Protein AF-A0A2U3NEL8-F1 (afdb_monomer)

Sequence (70 aa):
VRTPRPVRTAYETALDVACSNCRAEPGQWCTRDDGMPKRIPCVARLAAAGATDQGHPHNFDEPRTTEGTP

pLDDT: mean 76.7, std 16.15, range [47.16, 94.25]

Mean predicted aligned error: 11.9 Å

InterPro domains:
  IPR056911 DNA-binding phage zinc finger domain, putative [PF24623] (11-55)

Solvent-accessible surface area (backbone atoms only — not comparable to full-atom values): 4604 Å² total; per-residue (Å²): 134,85,76,78,72,64,63,55,81,83,40,51,71,34,25,68,38,58,23,82,81,82,66,27,48,55,76,44,69,34,59,44,97,88,68,46,72,48,79,60,68,52,66,65,20,48,53,56,33,52,63,72,53,77,79,68,80,80,73,83,82,65,81,79,81,77,80,77,85,133

Structure (mmCIF, N/CA/C/O backbone):
data_AF-A0A2U3NEL8-F1
#
_entry.id   AF-A0A2U3NEL8-F1
#
loop_
_atom_site.group_PDB
_atom_site.id
_atom_site.type_symbol
_atom_site.label_atom_id
_atom_site.label_alt_id
_atom_site.label_comp_id
_atom_site.label_asym_id
_atom_site.label_entity_id
_atom_site.label_seq_id
_atom_site.pdbx_PDB_ins_code
_atom_site.Cartn_x
_atom_site.Cartn_y
_atom_site.Cartn_z
_atom_site.occupancy
_atom_site.B_iso_or_equiv
_atom_site.auth_seq_id
_atom_site.auth_comp_id
_atom_site.auth_asym_id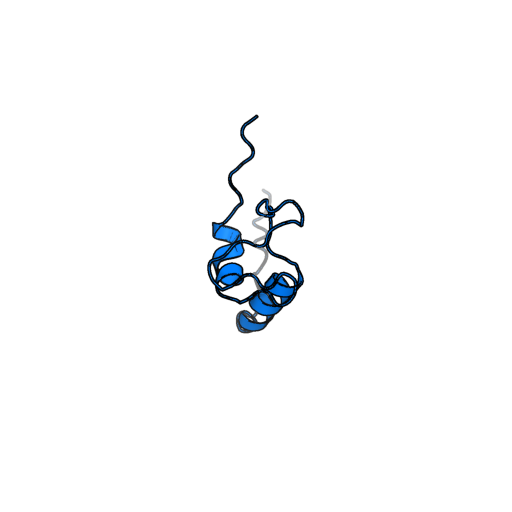
_atom_site.auth_atom_id
_atom_site.pdbx_PDB_model_num
ATOM 1 N N . VAL A 1 1 ? 13.880 15.957 13.831 1.00 47.16 1 VAL A N 1
ATOM 2 C CA . VAL A 1 1 ? 14.022 15.144 12.598 1.00 47.16 1 VAL A CA 1
ATOM 3 C C . VAL A 1 1 ? 12.632 14.747 12.118 1.00 47.16 1 VAL A C 1
ATOM 5 O O . VAL A 1 1 ? 11.979 13.967 12.797 1.00 47.16 1 VAL A O 1
ATOM 8 N N . ARG A 1 2 ? 12.125 15.328 11.021 1.00 47.91 2 ARG A N 1
ATOM 9 C CA . ARG A 1 2 ? 10.885 14.847 10.386 1.00 47.91 2 ARG A CA 1
ATOM 10 C C . ARG A 1 2 ? 11.259 13.629 9.547 1.00 47.91 2 ARG A C 1
ATOM 12 O O . ARG A 1 2 ? 12.009 13.771 8.589 1.00 47.91 2 ARG A O 1
ATOM 19 N N . THR A 1 3 ? 10.797 12.441 9.921 1.00 53.44 3 THR A N 1
ATOM 20 C CA . THR A 1 3 ? 10.909 11.269 9.046 1.00 53.44 3 THR A CA 1
ATOM 21 C C . THR A 1 3 ? 10.183 11.578 7.735 1.00 53.44 3 THR A C 1
ATOM 23 O O . THR A 1 3 ? 9.048 12.065 7.808 1.00 53.44 3 THR A O 1
ATOM 26 N N . PRO A 1 4 ? 10.790 11.342 6.556 1.00 54.06 4 PRO A N 1
ATOM 27 C CA . PRO A 1 4 ? 10.088 11.523 5.292 1.00 54.06 4 PRO A CA 1
ATOM 28 C C . PRO A 1 4 ? 8.795 10.703 5.336 1.00 54.06 4 PRO A C 1
ATOM 30 O O . PRO A 1 4 ? 8.784 9.598 5.890 1.00 54.06 4 PRO A O 1
ATOM 33 N N . ARG A 1 5 ? 7.690 11.278 4.831 1.00 55.59 5 ARG A N 1
ATOM 34 C CA . ARG A 1 5 ? 6.406 10.566 4.705 1.00 55.59 5 ARG A CA 1
ATOM 35 C C . ARG A 1 5 ? 6.692 9.183 4.106 1.00 55.59 5 ARG A C 1
ATOM 37 O O . ARG A 1 5 ? 7.572 9.102 3.245 1.00 55.59 5 ARG A O 1
ATOM 44 N N . PRO A 1 6 ? 5.985 8.113 4.528 1.00 54.09 6 PRO A N 1
ATOM 45 C CA . PRO A 1 6 ? 6.058 6.849 3.802 1.00 54.09 6 PRO A CA 1
ATOM 46 C C . PRO A 1 6 ? 5.896 7.182 2.322 1.00 54.09 6 PRO A C 1
ATOM 48 O O . PRO A 1 6 ? 5.025 7.996 1.990 1.00 54.09 6 PRO A O 1
ATOM 51 N N . VAL A 1 7 ? 6.781 6.654 1.471 1.00 67.69 7 VAL A N 1
ATOM 52 C CA . VAL A 1 7 ? 6.786 6.935 0.029 1.00 67.69 7 VAL A CA 1
ATOM 53 C C . VAL A 1 7 ? 5.579 6.222 -0.568 1.00 67.69 7 VAL A C 1
ATOM 55 O O . VAL A 1 7 ? 5.701 5.212 -1.241 1.00 67.69 7 VAL A O 1
ATOM 58 N N . ARG A 1 8 ? 4.381 6.692 -0.213 1.00 71.62 8 ARG A N 1
ATOM 59 C CA . ARG A 1 8 ? 3.101 6.072 -0.536 1.00 71.62 8 ARG A CA 1
ATOM 60 C C . ARG A 1 8 ? 2.976 5.919 -2.040 1.00 71.62 8 ARG A C 1
ATOM 62 O O . ARG A 1 8 ? 2.584 4.852 -2.477 1.00 71.62 8 ARG A O 1
ATOM 69 N N . THR A 1 9 ? 3.446 6.927 -2.770 1.00 76.31 9 THR A N 1
ATOM 70 C CA . THR A 1 9 ? 3.579 6.951 -4.226 1.00 76.31 9 THR A CA 1
ATOM 71 C C . THR A 1 9 ? 4.360 5.756 -4.781 1.00 76.31 9 THR A C 1
ATOM 73 O O . THR A 1 9 ? 3.978 5.209 -5.800 1.00 76.31 9 THR A O 1
ATOM 76 N N . ALA A 1 10 ? 5.405 5.274 -4.098 1.00 81.50 10 ALA A N 1
ATOM 77 C CA . ALA A 1 10 ? 6.173 4.110 -4.561 1.00 81.50 10 ALA A CA 1
ATOM 78 C C . ALA A 1 10 ? 5.435 2.772 -4.372 1.00 81.50 10 ALA A C 1
ATOM 80 O O . ALA A 1 10 ? 5.883 1.751 -4.881 1.00 81.50 10 ALA A O 1
ATOM 81 N N . TYR A 1 11 ? 4.334 2.761 -3.619 1.00 87.31 11 TYR A N 1
ATOM 82 C CA . TYR A 1 11 ? 3.593 1.551 -3.268 1.00 87.31 11 TYR A CA 1
ATOM 83 C C . TYR A 1 11 ? 2.121 1.621 -3.676 1.00 87.31 11 TYR A C 1
ATOM 85 O O . TYR A 1 11 ? 1.336 0.821 -3.178 1.00 87.31 11 TYR A O 1
ATOM 93 N N . GLU A 1 12 ? 1.724 2.560 -4.539 1.00 86.06 12 GLU A N 1
ATOM 94 C CA . GLU A 1 12 ? 0.319 2.723 -4.943 1.00 86.06 12 GLU A CA 1
ATOM 95 C C . GLU A 1 12 ? -0.224 1.436 -5.567 1.00 86.06 12 GLU A C 1
ATOM 97 O O . GLU A 1 12 ? -1.199 0.891 -5.057 1.00 86.06 12 GLU A O 1
ATOM 102 N N . THR A 1 13 ? 0.511 0.856 -6.518 1.00 85.69 13 THR A N 1
ATOM 103 C CA . THR A 1 13 ? 0.167 -0.429 -7.151 1.00 85.69 13 THR A CA 1
ATOM 104 C C . THR A 1 13 ? 0.077 -1.580 -6.146 1.00 85.69 13 THR A C 1
ATOM 106 O O . THR A 1 13 ? -0.770 -2.462 -6.253 1.00 85.69 13 THR A O 1
ATOM 109 N N . ALA A 1 14 ? 0.916 -1.565 -5.108 1.00 89.06 14 ALA A N 1
ATOM 110 C CA . ALA A 1 14 ? 0.873 -2.572 -4.055 1.00 89.06 14 ALA A CA 1
ATOM 111 C C . ALA A 1 14 ? -0.310 -2.394 -3.096 1.00 89.06 14 ALA A C 1
ATOM 113 O O . ALA A 1 14 ? -0.731 -3.363 -2.460 1.00 89.06 14 ALA A O 1
ATOM 114 N N . LEU A 1 15 ? -0.834 -1.176 -2.953 1.00 90.62 15 LEU A N 1
ATOM 115 C CA . LEU A 1 15 ? -1.998 -0.899 -2.117 1.00 90.62 15 LEU A CA 1
ATOM 116 C C . LEU A 1 15 ? -3.304 -1.326 -2.791 1.00 90.62 15 LEU A C 1
ATOM 118 O O . LEU A 1 15 ? -4.258 -1.583 -2.064 1.00 90.62 15 LEU A O 1
ATOM 122 N N . ASP A 1 16 ? -3.343 -1.479 -4.114 1.00 91.75 16 ASP A N 1
ATOM 123 C CA . ASP A 1 16 ? -4.523 -1.979 -4.838 1.00 91.75 16 ASP A CA 1
ATOM 124 C C . ASP A 1 16 ? -4.777 -3.481 -4.613 1.00 91.75 16 ASP A C 1
ATOM 126 O O .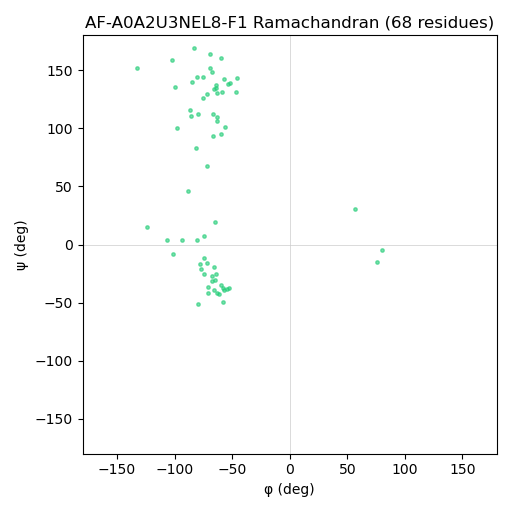 ASP A 1 16 ? -5.876 -3.984 -4.843 1.00 91.75 16 ASP A O 1
ATOM 130 N N . VAL A 1 17 ? -3.781 -4.208 -4.097 1.00 91.19 17 VAL A N 1
ATOM 131 C CA . VAL A 1 17 ? -3.858 -5.651 -3.844 1.00 91.19 17 VAL A CA 1
ATOM 132 C C . VAL A 1 17 ? -4.145 -5.926 -2.366 1.00 91.19 17 VAL A C 1
ATOM 134 O O . VAL A 1 17 ? -3.524 -5.348 -1.472 1.00 91.19 17 VAL A O 1
ATOM 137 N N . ALA A 1 18 ? -5.058 -6.849 -2.056 1.00 93.62 18 ALA A N 1
ATOM 138 C CA . ALA A 1 18 ? -5.271 -7.307 -0.680 1.00 93.62 18 ALA A CA 1
ATOM 139 C C . ALA A 1 18 ? -4.015 -8.020 -0.132 1.00 93.62 18 ALA A C 1
ATOM 141 O O . ALA A 1 18 ? -3.372 -8.813 -0.820 1.00 93.62 18 ALA A O 1
ATOM 142 N N . CYS A 1 19 ? -3.635 -7.752 1.120 1.00 94.25 19 CYS A N 1
ATOM 143 C CA . CYS A 1 19 ? -2.470 -8.396 1.730 1.00 94.25 19 CYS A CA 1
ATOM 144 C C . CYS A 1 19 ? -2.854 -9.741 2.352 1.00 94.25 19 CYS A C 1
ATOM 146 O O . CYS A 1 19 ? -3.457 -9.770 3.420 1.00 94.25 19 CYS A O 1
ATOM 148 N N . SER A 1 20 ? -2.409 -10.856 1.776 1.00 93.06 20 SER A N 1
ATOM 149 C CA . SER A 1 20 ? -2.639 -12.199 2.338 1.00 93.06 20 SER A CA 1
ATOM 150 C C . SER A 1 20 ? -1.970 -12.431 3.701 1.00 93.06 20 SER A C 1
ATOM 152 O O . SER A 1 20 ? -2.447 -13.237 4.495 1.00 93.06 20 SER A O 1
ATOM 154 N N . ASN A 1 21 ? -0.887 -11.707 4.005 1.00 92.44 21 ASN A N 1
ATOM 155 C CA . ASN A 1 21 ? -0.122 -11.896 5.2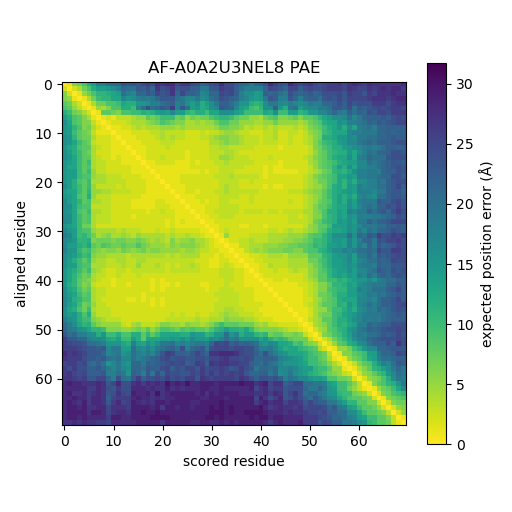39 1.00 92.44 21 ASN A CA 1
ATOM 156 C C . ASN A 1 21 ? -0.766 -11.229 6.462 1.00 92.44 21 ASN A C 1
ATOM 158 O O . ASN A 1 21 ? -0.909 -11.854 7.503 1.00 92.44 21 ASN A O 1
ATOM 162 N N . CYS A 1 22 ? -1.114 -9.942 6.363 1.00 92.25 22 CYS A N 1
ATOM 163 C CA . CYS A 1 22 ? -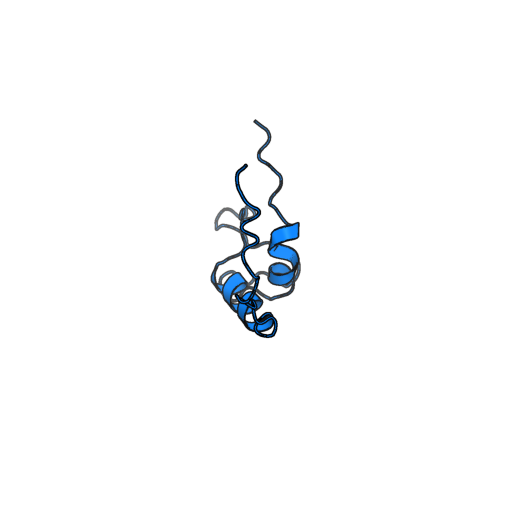1.709 -9.195 7.481 1.00 92.25 22 CYS A CA 1
ATOM 164 C C . CYS A 1 22 ? -3.204 -8.915 7.297 1.00 92.25 22 CYS A C 1
ATOM 166 O O . CYS A 1 22 ? -3.779 -8.206 8.114 1.00 92.25 22 CYS A O 1
ATOM 168 N N . ARG A 1 23 ? -3.816 -9.429 6.220 1.00 92.81 23 ARG A N 1
ATOM 169 C CA . ARG A 1 23 ? -5.236 -9.244 5.873 1.00 92.81 23 ARG A CA 1
ATOM 170 C C . ARG A 1 23 ? -5.656 -7.778 5.754 1.00 92.81 23 ARG A C 1
ATOM 172 O O . ARG A 1 23 ? -6.789 -7.424 6.041 1.00 92.81 23 ARG A O 1
ATOM 179 N N . ALA A 1 24 ? -4.724 -6.912 5.355 1.00 93.62 24 ALA A N 1
ATOM 180 C CA . ALA A 1 24 ? -5.064 -5.537 5.017 1.00 93.62 24 ALA A CA 1
ATOM 181 C C . ALA A 1 24 ? -5.817 -5.523 3.682 1.00 93.62 24 ALA A C 1
ATOM 183 O O . ALA A 1 24 ? -5.332 -6.086 2.69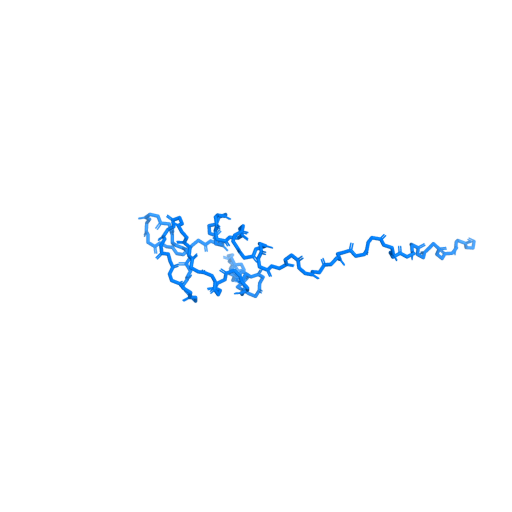8 1.00 93.62 24 ALA A O 1
ATOM 184 N N . GLU A 1 25 ? -6.961 -4.849 3.654 1.00 93.88 25 GLU A N 1
ATOM 185 C CA . GLU A 1 25 ? -7.772 -4.649 2.451 1.00 93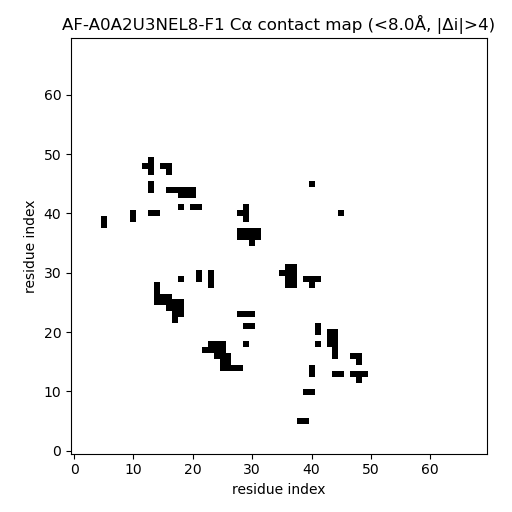.88 25 GLU A CA 1
ATOM 186 C C . GLU A 1 25 ? -7.080 -3.715 1.438 1.00 93.88 25 GLU A C 1
ATOM 188 O O . GLU A 1 25 ? -6.131 -2.998 1.80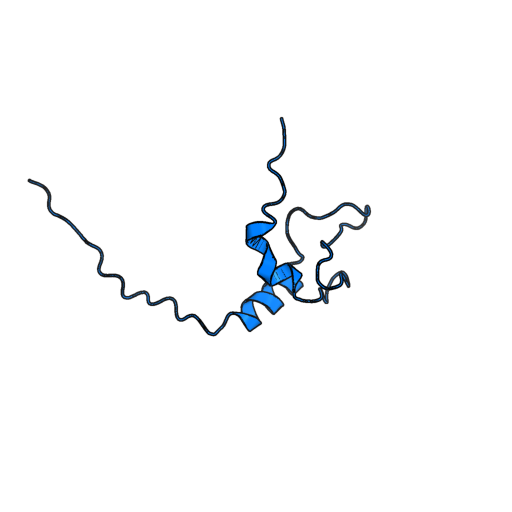0 1.00 93.88 25 GLU A O 1
ATOM 193 N N . PRO A 1 26 ? -7.521 -3.694 0.167 1.00 93.81 26 PRO A N 1
ATOM 194 C CA . PRO A 1 26 ? -7.078 -2.698 -0.804 1.00 93.81 26 PRO A CA 1
ATOM 195 C C . PRO A 1 26 ? -7.229 -1.262 -0.270 1.00 93.81 26 PRO A C 1
ATOM 197 O O . PRO A 1 26 ? -8.177 -0.928 0.442 1.00 93.81 26 PRO A O 1
ATOM 200 N N . GLY A 1 27 ? -6.244 -0.411 -0.541 1.00 90.06 27 GLY A N 1
ATOM 201 C CA . GLY A 1 27 ? -6.148 0.959 -0.032 1.00 90.06 27 GLY A CA 1
ATOM 202 C C . GLY A 1 27 ? -5.723 1.085 1.441 1.00 90.06 27 GLY A C 1
ATOM 203 O O . GLY A 1 27 ? -5.301 2.172 1.858 1.00 90.06 27 GLY A O 1
ATOM 204 N N . GLN A 1 28 ? -5.771 0.003 2.230 1.00 91.56 28 GLN A N 1
ATOM 205 C CA . GLN A 1 28 ? -5.309 -0.011 3.621 1.00 91.56 28 GLN A CA 1
ATOM 206 C C . GLN A 1 28 ? -3.808 -0.273 3.710 1.00 91.56 28 GLN A C 1
ATOM 208 O O . GLN A 1 28 ? -3.258 -1.131 3.020 1.00 91.56 28 GLN A O 1
ATOM 213 N N . TRP A 1 29 ? -3.131 0.430 4.616 1.00 91.62 29 TRP A N 1
ATOM 214 C CA . TRP A 1 29 ? -1.725 0.166 4.909 1.00 91.62 29 TRP A CA 1
ATOM 215 C C . TRP A 1 29 ? -1.560 -1.095 5.752 1.00 91.62 29 TRP A C 1
ATOM 217 O O . TRP A 1 29 ? -2.354 -1.372 6.645 1.00 91.62 29 TRP A O 1
ATOM 227 N N . CYS A 1 30 ? -0.486 -1.847 5.500 1.00 92.31 30 CYS A N 1
ATOM 228 C CA . CYS A 1 30 ? -0.121 -2.947 6.384 1.00 92.31 30 CYS A CA 1
ATOM 229 C C . CYS A 1 30 ? 0.292 -2.388 7.748 1.00 92.31 30 CYS A C 1
ATOM 231 O O . CYS A 1 30 ? 1.110 -1.470 7.818 1.00 92.31 30 CYS A O 1
ATOM 233 N N . THR A 1 31 ? -0.218 -2.978 8.821 1.00 92.56 31 THR A N 1
ATOM 234 C CA . THR A 1 31 ? 0.117 -2.602 10.195 1.00 92.56 31 THR A CA 1
ATOM 235 C C . THR A 1 31 ? 1.102 -3.590 10.821 1.00 92.56 31 THR A C 1
ATOM 237 O O . THR A 1 31 ? 1.329 -4.708 10.334 1.00 92.56 31 THR A O 1
ATOM 240 N N . ARG A 1 32 ? 1.791 -3.116 11.853 1.00 85.69 32 ARG A N 1
ATOM 241 C CA . ARG A 1 32 ? 2.551 -3.905 12.824 1.00 85.69 32 ARG A CA 1
ATOM 242 C C . ARG A 1 32 ? 1.605 -4.433 13.908 1.00 85.69 32 ARG A C 1
ATOM 244 O O . ARG A 1 32 ? 0.466 -3.986 14.002 1.00 85.69 32 ARG A O 1
ATOM 251 N N . ASP A 1 33 ? 2.098 -5.350 14.734 1.00 85.19 33 ASP A N 1
ATOM 252 C CA . ASP A 1 33 ? 1.329 -5.946 15.837 1.00 85.19 33 ASP A CA 1
ATOM 253 C C . ASP A 1 33 ? 0.958 -4.926 16.932 1.00 85.19 33 ASP A C 1
ATOM 255 O O . ASP A 1 33 ? 0.011 -5.132 17.681 1.00 85.19 33 ASP A O 1
ATOM 259 N N . ASP A 1 34 ? 1.659 -3.789 16.980 1.00 84.62 34 ASP A N 1
ATOM 260 C CA . ASP A 1 34 ? 1.347 -2.625 17.823 1.00 84.62 34 ASP A CA 1
ATOM 261 C C . ASP A 1 34 ? 0.247 -1.715 17.227 1.00 84.62 34 ASP A C 1
ATOM 263 O O . ASP A 1 34 ? -0.050 -0.653 17.772 1.00 84.62 34 ASP A O 1
ATOM 267 N N . GLY A 1 35 ? -0.344 -2.103 16.090 1.00 83.88 35 GLY A N 1
ATOM 268 C CA . GLY A 1 35 ? -1.375 -1.347 15.378 1.00 83.88 35 GLY A CA 1
ATOM 269 C C . GLY A 1 35 ? -0.844 -0.203 14.508 1.00 83.88 35 GLY A C 1
ATOM 270 O O . GLY A 1 35 ? -1.617 0.411 13.770 1.00 83.88 35 GLY A O 1
ATOM 271 N N . MET A 1 36 ? 0.461 0.078 14.524 1.00 85.75 36 MET A N 1
ATOM 272 C CA . MET A 1 36 ? 1.034 1.189 13.761 1.00 85.75 36 MET A CA 1
ATOM 273 C C . MET A 1 36 ? 1.247 0.817 12.286 1.00 85.75 36 MET A C 1
ATOM 275 O O . MET A 1 36 ? 1.648 -0.311 11.979 1.00 85.75 36 MET A O 1
ATOM 279 N N . PRO A 1 37 ? 1.050 1.753 11.336 1.00 87.06 37 PRO A N 1
ATOM 280 C CA . PRO A 1 37 ? 1.317 1.494 9.926 1.00 87.06 37 PRO A CA 1
ATOM 281 C C . PRO A 1 37 ? 2.809 1.227 9.692 1.00 87.06 37 PRO A C 1
ATOM 283 O O . PRO A 1 37 ? 3.689 1.944 10.181 1.00 87.06 37 PRO A O 1
ATOM 286 N N . LYS A 1 38 ? 3.106 0.189 8.910 1.00 85.56 38 LYS A N 1
ATOM 287 C CA . LYS A 1 38 ? 4.464 -0.127 8.458 1.00 85.56 38 LYS A CA 1
ATOM 288 C C . LYS A 1 38 ? 4.938 0.926 7.457 1.00 85.56 38 LYS A C 1
ATOM 290 O O . LYS A 1 38 ? 4.149 1.516 6.730 1.00 85.56 38 LYS A O 1
ATOM 295 N N . ARG A 1 39 ? 6.258 1.133 7.386 1.00 85.00 39 ARG A N 1
ATOM 296 C CA . ARG A 1 39 ? 6.872 2.032 6.388 1.00 85.00 39 ARG A CA 1
ATOM 297 C C . ARG A 1 39 ? 6.747 1.506 4.957 1.00 85.00 39 ARG A C 1
ATOM 299 O O . ARG A 1 39 ? 6.743 2.302 4.027 1.00 85.00 39 ARG A O 1
ATOM 306 N N . ILE A 1 40 ? 6.661 0.184 4.808 1.00 88.31 40 ILE A N 1
ATOM 307 C CA . ILE A 1 40 ? 6.476 -0.528 3.541 1.00 88.31 40 ILE A CA 1
ATOM 308 C C . ILE A 1 40 ? 5.363 -1.577 3.705 1.00 88.31 40 ILE A C 1
ATOM 310 O O . ILE A 1 40 ? 5.173 -2.072 4.825 1.00 88.31 40 ILE A O 1
ATOM 314 N N . PRO A 1 41 ? 4.627 -1.937 2.639 1.00 91.50 41 PRO A N 1
ATOM 315 C CA . PRO A 1 41 ? 3.702 -3.064 2.676 1.00 91.50 41 PRO A CA 1
ATOM 316 C C . PRO A 1 41 ? 4.412 -4.384 3.012 1.00 91.50 41 PRO A C 1
ATOM 318 O O . PRO A 1 41 ? 5.625 -4.518 2.858 1.00 91.50 41 PRO A O 1
ATOM 321 N N . CYS A 1 42 ? 3.658 -5.387 3.464 1.00 92.56 42 CYS A N 1
ATOM 322 C CA . CYS A 1 42 ? 4.202 -6.731 3.651 1.00 92.56 42 CYS A CA 1
ATOM 323 C C . CYS A 1 42 ? 4.793 -7.270 2.341 1.00 92.56 42 CYS A C 1
ATOM 325 O O . CYS A 1 42 ? 4.196 -7.108 1.280 1.00 92.56 42 CYS A O 1
ATOM 327 N N . VAL A 1 43 ? 5.907 -7.999 2.432 1.00 91.94 43 VAL A N 1
ATOM 328 C CA . VAL A 1 43 ? 6.578 -8.605 1.268 1.00 91.94 43 VAL A CA 1
ATOM 329 C C . VAL A 1 43 ? 5.624 -9.486 0.456 1.00 91.94 43 VAL A C 1
ATOM 331 O O . VAL A 1 43 ? 5.625 -9.414 -0.764 1.00 91.94 43 VAL A O 1
ATOM 334 N N . ALA A 1 44 ? 4.735 -10.235 1.118 1.00 92.44 44 ALA A N 1
ATOM 335 C CA . ALA A 1 44 ? 3.709 -11.035 0.444 1.00 92.44 44 ALA A CA 1
ATOM 336 C C . ALA A 1 44 ? 2.778 -10.198 -0.456 1.00 92.44 44 ALA A C 1
ATOM 338 O O . ALA A 1 44 ? 2.414 -10.635 -1.542 1.00 92.44 44 ALA A O 1
ATOM 339 N N . ARG A 1 45 ? 2.426 -8.977 -0.030 1.00 93.94 45 ARG A N 1
ATOM 340 C CA . ARG A 1 45 ? 1.628 -8.040 -0.832 1.00 93.94 45 ARG A CA 1
ATOM 341 C C . ARG A 1 45 ? 2.439 -7.483 -2.001 1.00 93.94 45 ARG A C 1
ATOM 343 O O . ARG A 1 45 ? 1.920 -7.410 -3.105 1.00 93.94 45 ARG A O 1
ATOM 350 N N . LEU A 1 46 ? 3.706 -7.132 -1.769 1.00 90.94 46 LEU A N 1
ATOM 351 C CA . LEU A 1 46 ? 4.603 -6.658 -2.830 1.00 90.94 46 LEU A CA 1
ATOM 352 C C . LEU A 1 46 ? 4.806 -7.723 -3.915 1.00 90.94 46 LEU A C 1
ATOM 354 O O . LEU A 1 46 ? 4.747 -7.402 -5.093 1.00 90.94 46 LEU A O 1
ATOM 358 N N . ALA A 1 47 ? 4.984 -8.988 -3.529 1.00 90.25 47 ALA A N 1
ATOM 359 C CA . ALA A 1 47 ? 5.109 -10.098 -4.471 1.00 90.25 47 ALA A CA 1
ATOM 360 C C . ALA A 1 47 ? 3.835 -10.290 -5.310 1.00 90.25 47 ALA A C 1
ATOM 362 O O . ALA A 1 47 ? 3.922 -10.491 -6.517 1.00 90.25 47 ALA A O 1
ATOM 363 N N . ALA A 1 48 ? 2.656 -10.174 -4.690 1.00 88.06 48 ALA A N 1
ATOM 364 C CA . ALA A 1 48 ? 1.383 -10.255 -5.403 1.00 88.06 48 ALA A CA 1
ATOM 365 C C . ALA A 1 48 ? 1.189 -9.087 -6.390 1.00 88.06 48 ALA A C 1
ATOM 367 O O . ALA A 1 48 ? 0.729 -9.305 -7.504 1.00 88.06 48 ALA A O 1
ATOM 368 N N . ALA A 1 49 ? 1.598 -7.872 -6.015 1.00 87.38 4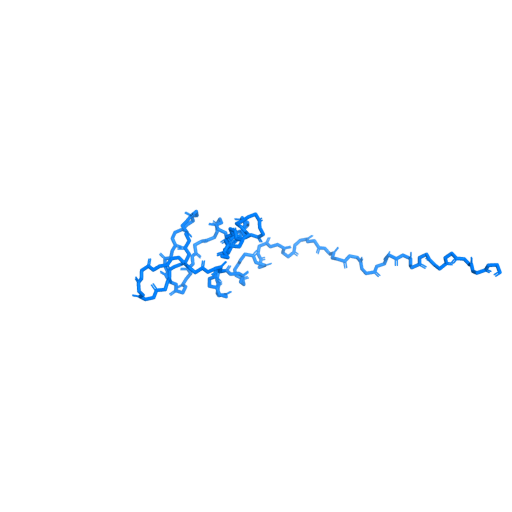9 ALA A N 1
ATOM 369 C CA . ALA A 1 49 ? 1.552 -6.705 -6.897 1.00 87.38 49 ALA A CA 1
ATOM 370 C C . ALA A 1 49 ? 2.588 -6.769 -8.037 1.00 87.38 49 ALA A C 1
ATOM 372 O O . ALA A 1 49 ? 2.296 -6.396 -9.169 1.00 87.38 49 ALA A O 1
ATOM 373 N N . GLY A 1 50 ? 3.786 -7.298 -7.777 1.00 81.31 50 GLY A N 1
ATOM 374 C CA . GLY A 1 50 ? 4.795 -7.533 -8.815 1.00 81.31 50 GLY A CA 1
ATOM 375 C C . GLY A 1 50 ? 4.388 -8.630 -9.802 1.00 81.31 50 GLY A C 1
ATOM 376 O O . GLY A 1 50 ? 4.699 -8.539 -10.984 1.00 81.31 50 GLY A O 1
ATOM 377 N N . ALA A 1 51 ? 3.632 -9.637 -9.351 1.00 67.12 51 ALA A N 1
ATOM 378 C CA . ALA A 1 51 ? 3.054 -10.648 -10.236 1.00 67.12 51 ALA A CA 1
ATOM 379 C C . ALA A 1 51 ? 2.027 -10.049 -11.216 1.00 67.12 51 ALA A C 1
ATOM 381 O O . ALA A 1 51 ? 1.910 -10.522 -12.342 1.00 67.12 51 ALA A O 1
ATOM 382 N N . THR A 1 52 ? 1.315 -8.985 -10.824 1.00 59.19 52 THR A N 1
ATOM 383 C CA . THR A 1 52 ? 0.392 -8.272 -11.725 1.00 59.19 52 THR A CA 1
ATOM 384 C C . THR A 1 52 ? 1.093 -7.331 -12.711 1.00 59.19 52 THR A C 1
ATOM 386 O O . THR A 1 52 ? 0.498 -6.972 -13.720 1.00 59.19 52 THR A O 1
ATOM 389 N N . ASP A 1 53 ? 2.356 -6.973 -12.459 1.00 58.16 53 ASP A N 1
ATOM 390 C CA . ASP A 1 53 ? 3.169 -6.069 -13.291 1.00 58.16 53 ASP A CA 1
ATOM 391 C C . ASP A 1 53 ? 4.045 -6.806 -14.329 1.00 58.16 53 ASP A C 1
ATOM 393 O O . ASP A 1 53 ? 4.783 -6.182 -15.087 1.00 58.16 53 ASP A O 1
ATOM 397 N N . GLN A 1 54 ? 3.945 -8.140 -14.438 1.00 54.88 54 GLN A N 1
ATOM 398 C CA . GLN A 1 54 ? 4.772 -8.979 -15.333 1.00 54.88 54 GLN A CA 1
ATOM 399 C C . GLN A 1 54 ? 4.584 -8.732 -16.853 1.00 54.88 54 GLN A C 1
ATOM 401 O O . GLN A 1 54 ? 4.957 -9.571 -17.671 1.00 54.88 54 GLN A O 1
ATOM 406 N N . GLY A 1 55 ? 4.031 -7.587 -17.254 1.00 51.62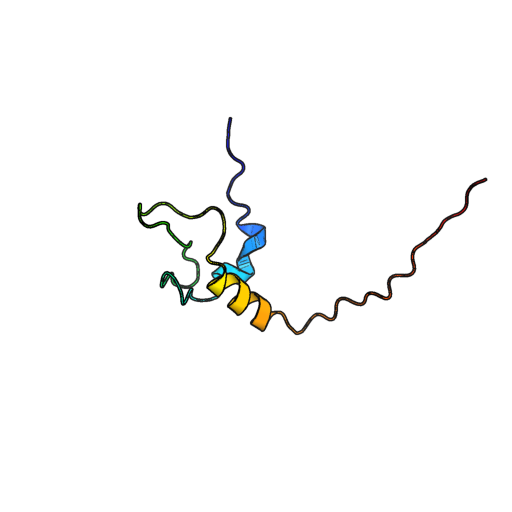 55 GLY A N 1
ATOM 407 C CA . GLY A 1 55 ? 3.872 -7.159 -18.640 1.00 51.62 55 GLY A CA 1
ATOM 408 C C . GLY A 1 55 ? 4.895 -6.137 -19.147 1.00 51.62 55 GLY A C 1
ATOM 409 O O . GLY A 1 55 ? 4.881 -5.874 -20.348 1.00 51.62 55 GLY A O 1
ATOM 410 N N . HIS A 1 56 ? 5.770 -5.552 -18.316 1.00 52.06 56 HIS A N 1
ATOM 411 C CA . HIS A 1 56 ? 6.803 -4.635 -18.822 1.00 52.06 56 HIS A CA 1
ATOM 412 C C . HIS A 1 56 ? 8.145 -5.365 -18.993 1.00 52.06 56 HIS A C 1
ATOM 414 O O . HIS A 1 56 ? 8.863 -5.562 -18.009 1.00 52.06 56 HIS A O 1
ATOM 420 N N . PRO A 1 57 ? 8.531 -5.787 -20.215 1.00 53.50 57 PRO A N 1
ATOM 421 C CA . PRO A 1 57 ? 9.906 -6.183 -20.448 1.00 53.50 57 PRO A CA 1
ATOM 422 C C . PRO A 1 57 ? 10.770 -4.945 -20.211 1.00 53.50 57 PRO A C 1
ATOM 424 O O . PRO A 1 57 ? 10.739 -3.997 -20.994 1.00 53.50 57 PRO A O 1
ATOM 427 N N . HIS A 1 58 ? 11.543 -4.940 -19.126 1.00 60.53 58 HIS A N 1
ATOM 428 C CA . HIS A 1 58 ? 12.701 -4.065 -19.037 1.00 60.53 58 HIS A CA 1
ATOM 429 C C . HIS A 1 58 ? 13.624 -4.453 -20.196 1.00 60.53 58 HIS A C 1
ATOM 431 O O . HIS A 1 58 ? 14.369 -5.428 -20.112 1.00 60.53 58 HIS A O 1
ATOM 437 N N . ASN A 1 59 ? 13.509 -3.742 -21.318 1.00 56.72 59 ASN A N 1
ATOM 438 C CA . ASN A 1 59 ? 14.463 -3.842 -22.408 1.00 56.72 59 ASN A CA 1
ATOM 439 C C . ASN A 1 59 ? 15.807 -3.364 -21.856 1.00 56.72 59 ASN A C 1
ATOM 441 O O . ASN A 1 59 ? 16.008 -2.176 -21.633 1.00 56.72 59 ASN A O 1
ATOM 445 N N . PHE A 1 60 ? 16.723 -4.302 -21.626 1.00 62.31 60 PHE A N 1
ATOM 446 C CA . PHE A 1 60 ? 18.124 -4.014 -21.306 1.00 62.31 60 PHE A CA 1
ATOM 447 C C . PHE A 1 60 ? 18.920 -3.548 -22.544 1.00 62.31 60 PHE A C 1
ATOM 449 O O . PHE A 1 60 ? 20.134 -3.384 -22.468 1.00 62.31 60 PHE A O 1
ATOM 456 N N . ASP A 1 61 ? 18.235 -3.325 -23.669 1.00 59.72 61 ASP A N 1
ATOM 457 C CA . ASP A 1 61 ? 18.770 -2.832 -24.939 1.00 59.72 61 ASP A CA 1
ATOM 458 C C . ASP A 1 61 ? 18.758 -1.289 -24.990 1.00 59.72 61 ASP A C 1
ATOM 460 O O . ASP A 1 61 ? 18.296 -0.676 -25.947 1.00 59.72 61 ASP A O 1
ATOM 464 N N . GLU A 1 62 ? 19.208 -0.626 -23.922 1.00 57.03 62 GLU A N 1
ATOM 465 C CA . GLU A 1 62 ? 19.536 0.800 -24.000 1.00 57.03 62 GLU A CA 1
ATOM 466 C C . GLU A 1 62 ? 20.998 0.913 -24.473 1.00 57.03 62 GLU A C 1
ATOM 468 O O . GLU A 1 62 ? 21.904 0.443 -23.770 1.00 57.03 62 GLU A O 1
ATOM 473 N N . PRO A 1 63 ? 21.285 1.484 -25.662 1.00 61.50 63 PRO A N 1
ATOM 474 C CA . PRO A 1 63 ? 22.655 1.684 -26.099 1.00 61.50 63 PRO A CA 1
ATOM 475 C C . PRO A 1 63 ? 23.309 2.708 -25.174 1.00 61.50 63 PRO A C 1
ATOM 477 O O . PRO A 1 63 ? 22.962 3.886 -25.165 1.00 61.50 63 PRO A O 1
ATOM 480 N N . ARG A 1 64 ? 24.280 2.242 -24.386 1.00 62.16 64 ARG A N 1
ATOM 481 C CA . ARG A 1 64 ? 25.133 3.075 -23.538 1.00 62.16 64 ARG A CA 1
ATOM 482 C C . ARG A 1 64 ? 25.809 4.132 -24.423 1.00 62.16 64 ARG A C 1
ATOM 484 O O . ARG A 1 64 ? 26.776 3.819 -25.114 1.00 62.16 64 ARG A O 1
ATOM 491 N N . THR A 1 65 ? 25.320 5.371 -24.422 1.00 60.56 65 THR A N 1
ATOM 492 C CA . THR A 1 65 ? 25.985 6.496 -25.089 1.00 60.56 65 THR A CA 1
ATOM 493 C C . THR A 1 65 ? 27.299 6.783 -24.367 1.00 60.56 65 THR A C 1
ATOM 495 O O . THR A 1 65 ? 27.339 7.492 -23.364 1.00 60.56 65 THR A O 1
ATOM 498 N N . THR A 1 66 ? 28.393 6.195 -24.846 1.00 63.50 66 THR A N 1
ATOM 499 C CA . THR A 1 66 ? 29.748 6.663 -24.547 1.00 63.50 66 THR A CA 1
ATOM 500 C C . THR A 1 66 ? 30.044 7.825 -25.485 1.00 63.50 66 THR A C 1
ATOM 502 O O . THR A 1 66 ? 30.616 7.629 -26.557 1.00 63.50 66 THR A O 1
ATOM 505 N N . GLU A 1 67 ? 29.604 9.028 -25.121 1.00 57.50 67 GLU A N 1
ATOM 506 C CA . GLU A 1 67 ? 30.066 10.234 -25.807 1.00 57.50 67 GLU A CA 1
ATOM 507 C C . GLU A 1 67 ? 31.495 10.553 -25.361 1.00 57.50 67 GLU A C 1
ATOM 509 O O . GLU A 1 67 ? 31.825 10.560 -24.174 1.00 57.50 67 GLU A O 1
ATOM 514 N N . GLY A 1 68 ? 32.350 10.687 -26.372 1.00 55.53 68 GLY A N 1
ATOM 515 C CA . GLY A 1 68 ? 33.797 10.645 -26.298 1.00 55.53 68 GLY A CA 1
ATOM 516 C C . GLY A 1 68 ? 34.444 11.804 -25.546 1.00 55.53 68 GLY A C 1
ATOM 517 O O . GLY A 1 68 ? 33.998 12.947 -25.564 1.00 55.53 68 GLY A O 1
ATOM 518 N N . THR A 1 69 ? 35.562 11.455 -24.927 1.00 48.81 69 THR A N 1
ATOM 519 C CA . THR A 1 69 ? 36.614 12.335 -24.422 1.00 48.81 69 THR A CA 1
ATOM 520 C C . THR A 1 69 ? 37.278 13.107 -25.573 1.00 48.81 69 THR A C 1
ATOM 522 O O . THR A 1 69 ? 37.681 12.456 -26.540 1.00 48.81 69 THR A O 1
ATOM 525 N N . PRO A 1 70 ? 37.429 14.443 -25.497 1.00 66.31 70 PRO A N 1
ATOM 526 C CA . PRO A 1 70 ? 38.477 15.149 -26.230 1.00 66.31 70 PRO A CA 1
ATOM 527 C C . PRO A 1 70 ? 39.842 15.000 -25.545 1.00 66.31 70 PRO A C 1
ATOM 529 O O . PRO A 1 70 ? 39.888 15.014 -24.291 1.00 66.31 70 PRO A O 1
#

Secondary structure (DSSP, 8-state):
-------GGGGHHHHTS--TTT-PPTTPPPBPTTSPBPSS--HHHHHHHHHHTTT-----------PPP-

Radius of gyration: 17.78 Å; Cα contacts (8 Å, |Δi|>4): 62; chains: 1; bounding box: 46×27×44 Å

Organism: NCBI:txid1841859

Foldseek 3Di:
DDDPQLPCVVCLLLLQFQQPPQRAHRVGARADPVRHGDSHHDPSSVVVSVVVVVPDPPPPPDPPPPDDDD